Protein AF-A0A2V2Q6S4-F1 (afdb_monomer_lite)

pLDDT: mean 78.03, std 16.96, range [38.91, 96.31]

Structure (mmCIF, N/CA/C/O backbone):
data_AF-A0A2V2Q6S4-F1
#
_entry.id   AF-A0A2V2Q6S4-F1
#
loop_
_atom_site.group_PDB
_atom_site.id
_atom_site.type_symbol
_atom_site.label_atom_id
_atom_site.label_alt_id
_atom_site.label_comp_id
_atom_site.label_asym_id
_atom_site.label_entity_id
_atom_site.label_seq_id
_atom_site.pdbx_PDB_ins_code
_atom_site.Cartn_x
_atom_site.Cartn_y
_atom_site.Cartn_z
_atom_site.occupancy
_atom_site.B_iso_or_equiv
_atom_site.auth_seq_id
_atom_site.auth_comp_id
_atom_site.auth_asym_id
_atom_site.auth_atom_id
_atom_site.pdbx_PDB_model_num
ATOM 1 N N . MET A 1 1 ? -6.457 2.243 15.418 1.00 60.47 1 MET A N 1
ATOM 2 C CA . MET A 1 1 ? -5.699 3.198 14.556 1.00 60.47 1 MET A CA 1
ATOM 3 C C . MET A 1 1 ? -4.226 2.833 14.574 1.00 60.47 1 MET A C 1
ATOM 5 O O . MET A 1 1 ? -3.625 2.780 13.508 1.00 60.47 1 MET A O 1
ATOM 9 N N . ASP A 1 2 ? -3.679 2.510 15.747 1.00 70.81 2 ASP A N 1
ATOM 10 C CA . ASP A 1 2 ? -2.307 2.002 15.909 1.00 70.81 2 ASP A CA 1
ATOM 11 C C . ASP A 1 2 ? -2.047 0.700 15.126 1.00 70.81 2 ASP A C 1
ATOM 13 O O . ASP A 1 2 ? -0.921 0.438 14.712 1.00 70.81 2 ASP A O 1
ATOM 17 N N . ASP A 1 3 ? -3.106 -0.052 14.806 1.00 80.50 3 ASP A N 1
ATOM 18 C CA . ASP A 1 3 ? -3.071 -1.273 13.984 1.00 80.50 3 ASP A CA 1
ATOM 19 C C . ASP A 1 3 ? -2.525 -1.047 12.561 1.00 80.50 3 ASP A C 1
ATOM 21 O O . ASP A 1 3 ? -2.087 -1.992 11.910 1.00 80.50 3 ASP A O 1
ATOM 25 N N . TYR A 1 4 ? -2.514 0.203 12.081 1.00 88.19 4 TYR A N 1
ATOM 26 C CA . TYR A 1 4 ? -2.023 0.602 10.757 1.00 88.19 4 TYR A CA 1
ATOM 27 C C . TYR A 1 4 ? -0.775 1.501 10.828 1.00 88.19 4 TYR A C 1
ATOM 29 O O . TYR A 1 4 ? -0.495 2.269 9.908 1.00 88.19 4 TYR A O 1
ATOM 37 N N . ALA A 1 5 ? -0.015 1.445 11.925 1.00 80.94 5 ALA A N 1
ATOM 38 C CA . ALA A 1 5 ? 1.164 2.289 12.137 1.00 80.94 5 ALA A CA 1
ATOM 39 C C . ALA A 1 5 ? 2.461 1.758 11.487 1.00 80.94 5 ALA A C 1
ATOM 41 O O . ALA A 1 5 ? 3.526 2.329 11.699 1.00 80.94 5 ALA A O 1
ATOM 42 N N . GLY A 1 6 ? 2.401 0.667 10.716 1.00 79.50 6 GLY A N 1
ATOM 43 C CA . GLY A 1 6 ? 3.598 -0.028 10.236 1.00 79.50 6 GLY A CA 1
ATOM 44 C C . GLY A 1 6 ? 4.319 0.684 9.091 1.00 79.50 6 GLY A C 1
ATOM 45 O O . GLY A 1 6 ? 5.515 0.952 9.171 1.00 79.50 6 GLY A O 1
ATOM 46 N N . ARG A 1 7 ? 3.609 0.947 7.987 1.00 88.50 7 ARG A N 1
ATOM 47 C CA . ARG A 1 7 ? 4.194 1.503 6.752 1.00 88.50 7 ARG A CA 1
ATOM 48 C C . ARG A 1 7 ? 3.145 2.230 5.910 1.00 88.50 7 ARG A C 1
ATOM 50 O O . ARG A 1 7 ? 1.957 1.936 6.022 1.00 88.50 7 ARG A O 1
ATOM 57 N N . VAL A 1 8 ? 3.579 3.149 5.047 1.00 93.25 8 VAL A N 1
ATOM 58 C CA . VAL A 1 8 ? 2.693 3.894 4.134 1.00 93.25 8 VAL A CA 1
ATOM 59 C C . VAL A 1 8 ? 3.014 3.527 2.688 1.00 93.25 8 VAL A C 1
ATOM 61 O O . VAL A 1 8 ? 4.170 3.577 2.278 1.00 93.25 8 VAL A O 1
ATOM 64 N N . LEU A 1 9 ? 1.990 3.154 1.921 1.00 92.75 9 LEU A N 1
ATOM 65 C CA . LEU A 1 9 ? 2.071 2.864 0.492 1.00 92.75 9 LEU A CA 1
ATOM 66 C C . LEU A 1 9 ? 1.454 4.010 -0.315 1.00 92.75 9 LEU A C 1
ATOM 68 O O . LEU A 1 9 ? 0.341 4.450 -0.015 1.00 92.75 9 LEU A O 1
ATOM 72 N N . ALA A 1 10 ? 2.169 4.446 -1.359 1.00 94.56 10 ALA A N 1
ATOM 73 C CA . ALA A 1 10 ? 1.746 5.517 -2.266 1.00 94.56 10 ALA A CA 1
ATOM 74 C C . ALA A 1 10 ? 1.265 6.775 -1.516 1.00 94.56 10 ALA A C 1
ATOM 76 O O . ALA A 1 10 ? 0.243 7.360 -1.866 1.00 94.56 10 ALA A O 1
ATOM 77 N N . ASP A 1 11 ? 1.950 7.107 -0.416 1.00 95.00 11 ASP A N 1
ATOM 78 C CA . ASP A 1 11 ? 1.688 8.260 0.457 1.00 95.00 11 ASP A CA 1
ATOM 79 C C . ASP A 1 11 ? 0.272 8.345 1.063 1.00 95.00 11 ASP A C 1
ATOM 81 O O . ASP A 1 11 ? -0.085 9.339 1.695 1.00 95.00 11 ASP A O 1
ATOM 85 N N . ARG A 1 12 ? -0.543 7.292 0.917 1.00 95.06 12 ARG A N 1
ATOM 86 C CA . ARG A 1 12 ? -1.981 7.328 1.225 1.00 95.06 12 ARG A CA 1
ATOM 87 C C . ARG A 1 12 ? -2.469 6.123 2.013 1.00 95.06 12 ARG A C 1
ATOM 89 O O . ARG A 1 12 ? -3.273 6.274 2.930 1.00 95.06 12 ARG A O 1
ATOM 96 N N . TYR A 1 13 ? -1.997 4.930 1.679 1.00 95.75 13 TYR A N 1
ATOM 97 C CA . TYR A 1 13 ? -2.514 3.699 2.266 1.00 95.75 13 TYR A CA 1
ATOM 98 C C . TYR A 1 13 ? -1.639 3.278 3.437 1.00 95.75 13 TYR A C 1
ATOM 100 O O . TYR A 1 13 ? -0.487 2.879 3.256 1.00 95.75 13 TYR A O 1
ATOM 108 N N . ARG A 1 14 ? -2.177 3.371 4.650 1.00 95.12 14 ARG A N 1
ATOM 109 C CA . ARG A 1 14 ? -1.495 2.905 5.858 1.00 95.12 14 ARG A CA 1
ATOM 110 C C . ARG A 1 14 ? -1.694 1.406 6.010 1.00 95.12 14 ARG A C 1
ATOM 112 O O . ARG A 1 14 ? -2.822 0.923 6.036 1.00 95.12 14 ARG A O 1
ATOM 119 N N . LEU A 1 15 ? -0.594 0.678 6.091 1.00 92.44 15 LEU A N 1
ATOM 120 C CA . LEU A 1 15 ? -0.573 -0.775 6.171 1.00 92.44 15 LEU A CA 1
ATOM 121 C C . LEU A 1 15 ? -0.241 -1.219 7.599 1.00 92.44 15 LEU A C 1
ATOM 123 O O . LEU A 1 15 ? 0.499 -0.521 8.307 1.00 92.44 15 LEU A O 1
ATOM 127 N N . PRO A 1 16 ? -0.740 -2.393 8.017 1.00 91.25 16 PRO A N 1
ATOM 128 C CA . PRO A 1 16 ? -0.375 -2.965 9.296 1.00 91.25 16 PRO A CA 1
ATOM 129 C C . PRO A 1 16 ? 1.115 -3.293 9.336 1.00 91.25 16 PRO A C 1
ATOM 131 O O . PRO A 1 16 ? 1.790 -3.433 8.303 1.00 91.25 16 PRO A O 1
ATOM 134 N N . LEU A 1 17 ? 1.631 -3.424 10.555 1.00 87.19 17 LEU A N 1
ATOM 135 C CA . LEU A 1 17 ? 2.975 -3.936 10.763 1.00 87.19 17 LEU A CA 1
ATOM 136 C C . LEU A 1 17 ? 3.045 -5.367 1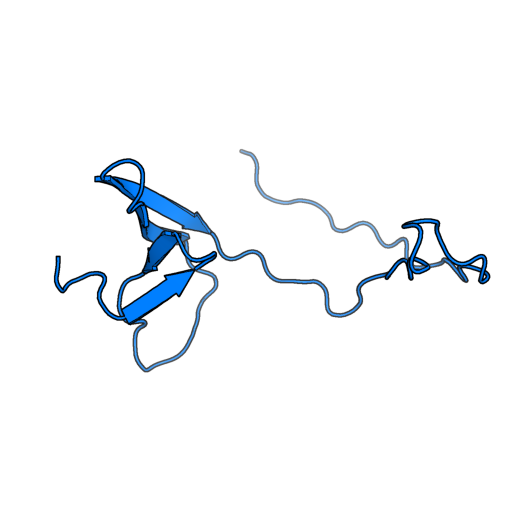0.192 1.00 87.19 17 LEU A C 1
ATOM 138 O O . LEU A 1 17 ? 2.212 -6.200 10.555 1.00 87.19 17 LEU A O 1
ATOM 142 N N . PRO A 1 18 ? 3.971 -5.659 9.263 1.00 79.19 18 PRO A N 1
ATOM 143 C CA . PRO A 1 18 ? 4.107 -7.003 8.723 1.00 79.19 18 PRO A CA 1
ATOM 144 C C . PRO A 1 18 ? 4.610 -7.969 9.810 1.00 79.19 18 PRO A C 1
ATOM 146 O O . PRO A 1 18 ? 5.364 -7.545 10.692 1.00 79.19 18 PRO A O 1
ATOM 149 N N . PRO A 1 19 ? 4.224 -9.257 9.755 1.00 77.12 19 PRO A N 1
ATOM 150 C CA . PRO A 1 19 ? 4.798 -10.276 10.628 1.00 77.12 19 PRO A CA 1
ATOM 151 C C . PRO A 1 19 ? 6.314 -10.398 10.402 1.00 77.12 19 PRO A C 1
ATOM 153 O O . PRO A 1 19 ? 6.821 -10.112 9.316 1.00 77.12 19 PRO A O 1
ATOM 156 N N . SER A 1 20 ? 7.043 -10.823 11.435 1.00 75.38 20 SER A N 1
ATOM 157 C CA . SER A 1 20 ? 8.512 -10.905 11.436 1.00 75.38 20 SER A CA 1
ATOM 158 C C . SER A 1 20 ? 9.089 -11.937 10.463 1.00 75.38 20 SER A C 1
ATOM 160 O O . SER A 1 20 ? 10.249 -11.819 10.073 1.00 75.38 20 SER A O 1
ATOM 162 N N . ASP A 1 21 ? 8.288 -12.918 10.045 1.00 67.75 21 ASP A N 1
ATOM 163 C CA . ASP A 1 21 ? 8.786 -14.166 9.452 1.00 67.75 21 ASP A CA 1
ATOM 164 C C . ASP A 1 21 ? 8.746 -14.169 7.909 1.00 67.75 21 ASP A C 1
ATOM 166 O O . ASP A 1 21 ? 8.924 -15.204 7.271 1.00 67.75 21 ASP A O 1
ATOM 170 N N . GLY A 1 22 ? 8.582 -12.994 7.294 1.00 59.78 22 GLY A N 1
ATOM 171 C CA . GLY A 1 22 ? 8.690 -12.796 5.846 1.00 59.78 22 GLY A CA 1
ATOM 172 C C . GLY A 1 22 ? 7.367 -12.485 5.143 1.00 59.78 22 GLY A C 1
ATOM 173 O O . GLY A 1 22 ? 6.278 -12.611 5.699 1.00 59.78 22 GLY A O 1
ATOM 174 N N . TYR A 1 23 ? 7.482 -12.017 3.899 1.00 60.09 23 TYR A N 1
ATOM 175 C CA . TYR A 1 23 ? 6.356 -11.589 3.071 1.00 60.09 23 TYR A CA 1
ATOM 176 C C . TYR A 1 23 ? 5.878 -12.746 2.194 1.00 60.09 23 TYR A C 1
ATOM 178 O O . TYR A 1 23 ? 6.449 -13.009 1.136 1.00 60.09 23 TYR A O 1
ATOM 186 N N . GLU A 1 24 ? 4.815 -13.424 2.613 1.00 63.62 24 GLU A N 1
ATOM 187 C CA . GLU A 1 24 ? 4.013 -14.198 1.668 1.00 63.62 24 GLU A CA 1
ATOM 188 C C . GLU A 1 24 ? 3.255 -13.240 0.734 1.00 63.62 24 GLU A C 1
ATOM 190 O O . GLU A 1 24 ? 2.962 -12.100 1.106 1.00 63.62 24 GLU A O 1
ATOM 195 N N . LEU A 1 25 ? 2.941 -13.681 -0.491 1.00 63.09 25 LEU A N 1
ATOM 196 C CA . LEU A 1 25 ? 2.082 -12.922 -1.405 1.00 63.09 25 LEU A CA 1
ATOM 197 C C . LEU A 1 25 ? 0.668 -12.878 -0.825 1.00 63.09 25 LEU A C 1
ATOM 199 O O . LEU A 1 25 ? -0.157 -13.753 -1.079 1.00 63.09 25 LEU A O 1
ATOM 203 N N . VAL A 1 26 ? 0.417 -11.858 -0.011 1.00 70.81 26 VAL A N 1
ATOM 204 C CA . VAL A 1 26 ? -0.811 -11.724 0.763 1.00 70.81 26 VAL A CA 1
ATOM 205 C C . VAL A 1 26 ? -1.674 -10.587 0.246 1.00 70.81 26 VAL A C 1
ATOM 207 O O . VAL A 1 26 ? -1.208 -9.501 -0.115 1.00 70.81 26 VAL A O 1
ATOM 210 N N . GLU A 1 27 ? -2.973 -10.843 0.260 1.00 86.62 27 GLU A N 1
ATOM 211 C CA . GLU A 1 27 ? -3.961 -9.784 0.342 1.00 86.62 27 GLU A CA 1
ATOM 212 C C . GLU A 1 27 ? -3.962 -9.243 1.777 1.00 86.62 27 GLU A C 1
ATOM 214 O O . GLU A 1 27 ? -3.937 -9.997 2.750 1.00 86.62 27 GLU A O 1
ATOM 219 N N . THR A 1 28 ? -3.904 -7.925 1.928 1.00 87.69 28 THR A N 1
ATOM 220 C CA . THR A 1 28 ? -3.750 -7.259 3.223 1.00 87.69 28 THR A CA 1
ATOM 221 C C . THR A 1 28 ? -4.684 -6.067 3.306 1.00 87.69 28 THR A C 1
ATOM 223 O O . THR A 1 28 ? -4.844 -5.312 2.349 1.00 87.69 28 THR A O 1
ATOM 226 N N . ARG A 1 29 ? -5.282 -5.878 4.480 1.00 92.44 29 ARG A N 1
ATOM 227 C CA . ARG A 1 29 ? -6.083 -4.693 4.787 1.00 92.44 29 ARG A CA 1
ATOM 228 C C . ARG A 1 29 ? -5.192 -3.463 4.907 1.00 92.44 29 ARG A C 1
ATOM 230 O O . ARG A 1 29 ? -4.089 -3.538 5.444 1.00 92.44 29 ARG A O 1
ATOM 237 N N . ALA A 1 30 ? -5.687 -2.329 4.440 1.00 94.31 30 ALA A N 1
ATOM 238 C CA . ALA A 1 30 ? -5.044 -1.033 4.569 1.00 94.31 30 ALA A CA 1
ATOM 239 C C . ALA A 1 30 ? -6.079 0.026 4.941 1.00 94.31 30 ALA A C 1
ATOM 241 O O . ALA A 1 30 ? -7.243 -0.077 4.563 1.00 94.31 30 ALA A O 1
ATOM 242 N N . PHE A 1 31 ? -5.644 1.074 5.627 1.00 96.06 31 PHE A N 1
ATOM 243 C CA . PHE A 1 31 ? -6.472 2.243 5.884 1.00 96.06 31 PHE A CA 1
ATOM 244 C C . PHE A 1 31 ? -6.178 3.333 4.850 1.00 96.06 31 PHE A C 1
ATOM 246 O O . PHE A 1 31 ? -5.044 3.808 4.741 1.00 96.06 31 PHE A O 1
ATOM 253 N N . ASP A 1 32 ? -7.194 3.733 4.091 1.00 96.25 32 ASP A N 1
ATOM 254 C CA . ASP A 1 32 ? -7.121 4.856 3.161 1.00 96.25 32 ASP A CA 1
ATOM 255 C C . ASP A 1 32 ? -7.342 6.176 3.913 1.00 96.25 32 ASP A C 1
ATOM 257 O O . ASP A 1 32 ? -8.448 6.481 4.359 1.00 96.25 32 ASP A O 1
ATOM 261 N N . THR A 1 33 ? -6.292 6.991 4.026 1.00 95.19 33 THR A N 1
ATOM 262 C CA . THR A 1 33 ? -6.336 8.263 4.765 1.00 95.19 33 THR A CA 1
ATOM 263 C C . THR A 1 33 ? -7.176 9.347 4.098 1.00 95.19 33 THR A C 1
ATOM 265 O O . THR A 1 33 ? -7.601 10.275 4.781 1.00 95.19 33 THR A O 1
ATOM 268 N N . TYR A 1 34 ? -7.433 9.247 2.792 1.00 95.69 34 TYR A N 1
ATOM 269 C CA . TYR A 1 34 ? -8.248 10.229 2.080 1.00 95.69 34 TYR A CA 1
ATOM 270 C C . TYR A 1 34 ? -9.743 9.988 2.310 1.00 95.69 34 TYR A C 1
ATOM 272 O O . TYR A 1 34 ? -10.489 10.933 2.546 1.00 95.69 34 TYR A O 1
ATOM 280 N N . SER A 1 35 ? -10.185 8.727 2.245 1.00 95.75 35 SER A N 1
ATOM 281 C CA . SER A 1 35 ? -11.598 8.365 2.430 1.00 95.75 35 SER A CA 1
ATOM 282 C C . SER A 1 35 ? -11.964 8.017 3.876 1.00 95.75 35 SER A C 1
ATOM 284 O O . SER A 1 35 ? -13.143 8.044 4.225 1.00 95.75 35 SER A O 1
ATOM 286 N N . GLY A 1 36 ? -10.980 7.682 4.715 1.00 95.31 36 GLY A N 1
ATOM 287 C CA . GLY A 1 36 ? -11.195 7.216 6.084 1.00 95.31 36 GLY A CA 1
ATOM 288 C C . GLY A 1 36 ? -11.717 5.778 6.181 1.00 95.31 36 GLY A C 1
ATOM 289 O O . GLY A 1 36 ? -12.298 5.421 7.205 1.00 95.31 36 GLY A O 1
ATOM 290 N N . GLN A 1 37 ? -11.558 4.970 5.128 1.00 96.12 37 GLN A N 1
ATOM 291 C CA . GLN A 1 37 ? -12.104 3.611 5.037 1.00 96.12 37 GLN A CA 1
ATOM 292 C C . GLN A 1 37 ? -11.014 2.536 5.010 1.00 96.12 37 GLN A C 1
ATOM 294 O O . GLN A 1 37 ? -9.867 2.784 4.634 1.00 96.12 37 GLN A O 1
ATOM 299 N N . GLU A 1 38 ? -11.398 1.316 5.385 1.00 95.81 38 GLU A N 1
ATOM 300 C CA . GLU A 1 38 ? -10.567 0.125 5.219 1.00 95.81 38 GLU A CA 1
ATOM 301 C C . GLU A 1 38 ? -10.724 -0.431 3.798 1.00 95.81 38 GLU A C 1
ATOM 303 O O . GLU A 1 38 ? -11.837 -0.603 3.301 1.00 95.81 38 GLU A O 1
ATOM 308 N N . VAL A 1 39 ? -9.598 -0.704 3.144 1.00 96.31 39 VAL A N 1
ATOM 309 C CA . VAL A 1 39 ? -9.509 -1.230 1.778 1.00 96.31 39 VAL A CA 1
ATOM 310 C C . VAL A 1 39 ? -8.623 -2.473 1.746 1.00 96.31 39 VAL A C 1
ATOM 312 O O . VAL A 1 39 ? -7.846 -2.718 2.669 1.00 96.31 39 VAL A O 1
ATOM 315 N N . LEU A 1 40 ? -8.707 -3.255 0.671 1.00 94.62 40 LEU A N 1
ATOM 316 C CA . LEU A 1 40 ? -7.839 -4.413 0.449 1.00 94.62 40 LEU A CA 1
ATOM 317 C C . LEU A 1 40 ? -6.750 -4.074 -0.571 1.00 94.62 40 LEU A C 1
ATOM 319 O O . LEU A 1 40 ? -7.011 -3.489 -1.621 1.00 94.62 40 LEU A O 1
ATOM 323 N N . VAL A 1 41 ? -5.515 -4.443 -0.242 1.00 91.25 41 VAL A N 1
ATOM 324 C CA . VAL A 1 41 ? -4.324 -4.281 -1.076 1.00 91.25 41 VAL A CA 1
ATOM 325 C C . VAL A 1 41 ? -3.773 -5.662 -1.383 1.00 91.25 41 VAL A C 1
ATOM 327 O O . VAL A 1 41 ? -3.487 -6.442 -0.476 1.00 91.25 41 VAL A O 1
ATOM 330 N N . ARG A 1 42 ? -3.570 -5.948 -2.668 1.00 90.56 42 ARG A N 1
ATOM 331 C CA . ARG A 1 42 ? -2.948 -7.187 -3.130 1.00 90.56 42 ARG A CA 1
ATOM 332 C C . ARG A 1 42 ? -1.546 -6.907 -3.642 1.00 90.56 42 ARG A C 1
ATOM 334 O O . ARG A 1 42 ? -1.359 -6.049 -4.503 1.00 90.56 42 ARG A O 1
ATOM 341 N N . GLN A 1 43 ? -0.576 -7.661 -3.143 1.00 86.62 43 GLN A N 1
ATOM 342 C CA . GLN A 1 43 ? 0.770 -7.643 -3.699 1.00 86.62 43 GLN A CA 1
ATOM 343 C C . GLN A 1 43 ? 0.790 -8.430 -5.009 1.00 86.62 43 GLN A C 1
ATOM 345 O O . GLN A 1 43 ? 0.370 -9.585 -5.055 1.00 86.62 43 GLN A O 1
ATOM 350 N N . VAL A 1 44 ? 1.260 -7.791 -6.079 1.00 88.38 44 VAL A N 1
ATOM 351 C CA . VAL A 1 44 ? 1.443 -8.438 -7.380 1.00 88.38 44 VAL A CA 1
ATOM 352 C C . VAL A 1 44 ? 2.938 -8.680 -7.562 1.00 88.38 44 VAL A C 1
ATOM 354 O O . VAL A 1 44 ? 3.696 -7.706 -7.551 1.00 88.38 44 VAL A O 1
ATOM 357 N N . PRO A 1 45 ? 3.382 -9.941 -7.697 1.00 85.38 45 PRO A N 1
ATOM 358 C CA . PRO A 1 45 ? 4.784 -10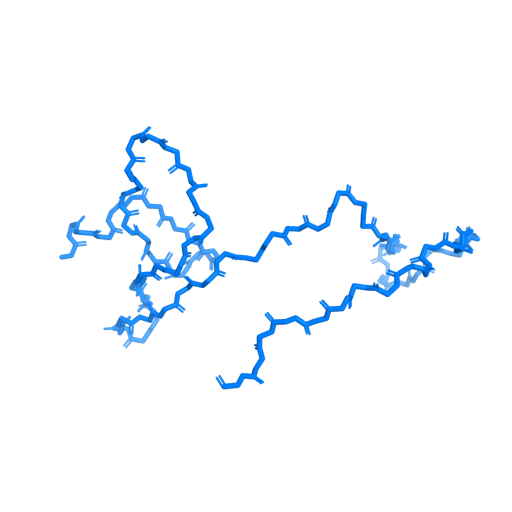.224 -7.945 1.00 85.38 45 PRO A CA 1
ATOM 359 C C . PRO A 1 45 ? 5.185 -9.615 -9.285 1.00 85.38 45 PRO A C 1
ATOM 361 O O . PRO A 1 45 ? 4.508 -9.806 -10.300 1.00 85.38 45 PRO A O 1
ATOM 364 N N . LEU A 1 46 ? 6.283 -8.866 -9.278 1.00 87.81 46 LEU A N 1
ATOM 365 C CA . LEU A 1 46 ? 6.849 -8.351 -10.512 1.00 87.81 46 LEU A CA 1
ATOM 366 C C . LEU A 1 46 ? 7.589 -9.474 -11.247 1.00 87.81 46 LEU A C 1
ATOM 368 O O . LEU A 1 46 ? 8.217 -10.314 -10.596 1.00 87.81 46 LEU A O 1
ATOM 372 N N . PRO A 1 47 ? 7.540 -9.494 -12.589 1.00 89.81 47 PRO A N 1
ATOM 373 C CA . PRO A 1 47 ? 8.397 -10.370 -13.369 1.00 89.81 47 PRO A CA 1
ATOM 374 C C . PRO A 1 47 ? 9.873 -10.077 -13.092 1.00 89.81 47 PRO A C 1
ATOM 376 O O . PRO A 1 47 ? 10.255 -8.939 -12.825 1.00 89.81 47 PRO A O 1
ATOM 379 N N . GLU A 1 48 ? 10.711 -11.100 -13.244 1.00 90.81 48 GLU A N 1
ATOM 380 C CA . GLU A 1 48 ? 12.170 -10.976 -13.122 1.00 90.81 48 GLU A CA 1
ATOM 381 C C . GLU A 1 48 ? 12.762 -10.001 -14.151 1.00 90.81 48 GLU A C 1
ATOM 383 O O . GLU A 1 48 ? 13.776 -9.355 -13.896 1.00 90.81 48 GLU A O 1
ATOM 388 N N . ILE A 1 49 ? 12.128 -9.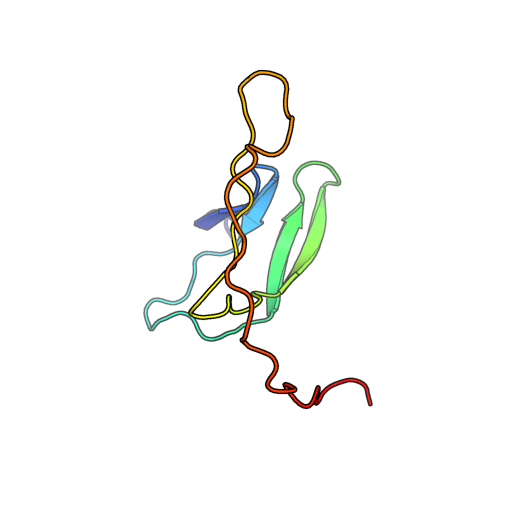902 -15.322 1.00 92.12 49 ILE A N 1
ATOM 389 C CA . ILE A 1 49 ? 12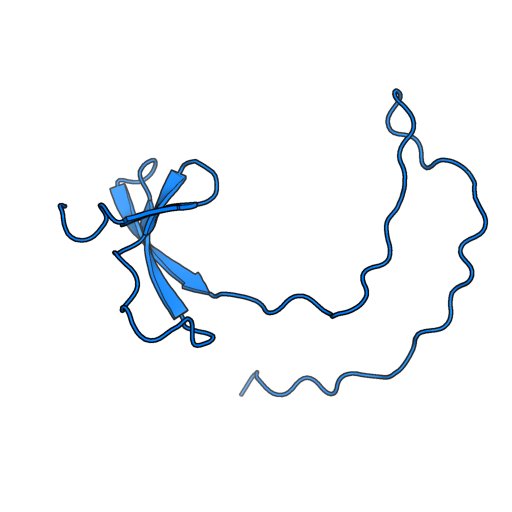.562 -9.069 -16.441 1.00 92.12 49 ILE A CA 1
ATOM 390 C C . ILE A 1 49 ? 11.395 -8.171 -16.840 1.00 92.12 49 ILE A C 1
ATOM 392 O O . ILE A 1 49 ? 10.300 -8.659 -17.125 1.00 92.12 49 ILE A O 1
ATOM 396 N N . VAL A 1 50 ? 11.643 -6.864 -16.883 1.00 90.00 50 VAL A N 1
ATOM 397 C CA . VAL A 1 50 ? 10.670 -5.848 -17.296 1.00 90.00 50 VAL A CA 1
ATOM 398 C C . VAL A 1 50 ? 11.290 -5.023 -18.422 1.00 90.00 50 VAL A C 1
ATOM 400 O O . VAL A 1 50 ? 12.406 -4.526 -18.275 1.00 90.00 50 VAL A O 1
ATOM 403 N N . ASP A 1 51 ? 10.577 -4.888 -19.543 1.00 88.00 51 ASP A N 1
ATOM 404 C CA . ASP A 1 51 ? 10.955 -3.961 -20.613 1.00 88.00 51 ASP A CA 1
ATOM 405 C C . ASP A 1 51 ? 10.720 -2.517 -20.140 1.00 88.00 51 ASP A C 1
ATOM 407 O O . ASP A 1 51 ? 9.683 -2.215 -19.547 1.00 88.00 51 ASP A O 1
ATOM 411 N N . ALA A 1 52 ? 11.669 -1.618 -20.405 1.00 86.00 52 ALA A N 1
ATOM 412 C CA . ALA A 1 52 ? 11.574 -0.215 -20.012 1.00 86.00 52 ALA A CA 1
ATOM 413 C C . ALA A 1 52 ? 11.680 0.707 -21.230 1.00 86.00 52 ALA A C 1
ATOM 415 O O . ALA A 1 52 ? 12.620 0.610 -22.020 1.00 86.00 52 ALA A O 1
ATOM 416 N N . GLU A 1 53 ? 10.737 1.640 -21.347 1.00 86.50 53 GLU A N 1
ATOM 417 C CA . GLU A 1 53 ? 10.852 2.774 -22.259 1.00 86.50 53 GLU A CA 1
ATOM 418 C C . GLU A 1 53 ? 11.627 3.896 -21.563 1.00 86.50 53 GLU A C 1
ATOM 420 O O . GLU A 1 53 ? 11.298 4.297 -20.445 1.00 86.50 53 GLU A O 1
ATOM 425 N N . VAL A 1 54 ? 12.671 4.406 -22.217 1.00 84.06 54 VAL A N 1
ATOM 426 C CA . VAL A 1 54 ? 13.399 5.583 -21.735 1.00 84.06 54 VAL A CA 1
ATOM 427 C C . VAL A 1 54 ? 12.793 6.804 -22.406 1.00 84.06 54 VAL A C 1
ATOM 429 O O . VAL A 1 54 ? 12.818 6.912 -23.632 1.00 84.06 54 VAL A O 1
ATOM 432 N N . LEU A 1 55 ? 12.239 7.709 -21.606 1.00 86.19 55 LEU A N 1
ATOM 433 C CA . LEU A 1 55 ? 11.707 8.978 -22.087 1.00 86.19 55 LEU A CA 1
ATOM 434 C C . LEU A 1 55 ? 12.797 10.054 -22.048 1.00 86.19 55 LEU A C 1
ATOM 436 O O . LEU A 1 55 ? 13.611 10.101 -21.124 1.00 86.19 55 LEU A O 1
ATOM 440 N N . ASP A 1 56 ? 12.810 10.910 -23.061 1.00 85.25 56 ASP A N 1
ATOM 441 C CA . ASP A 1 56 ? 13.596 12.139 -23.082 1.00 85.25 56 ASP A CA 1
ATOM 442 C C . ASP A 1 56 ? 12.947 13.207 -22.159 1.00 85.25 56 ASP A C 1
ATOM 444 O O . ASP A 1 56 ? 11.844 12.988 -21.645 1.00 85.25 56 ASP A O 1
ATOM 448 N N . PRO A 1 57 ? 13.606 14.348 -21.869 1.00 86.19 57 PRO A N 1
ATOM 449 C CA . PRO A 1 57 ? 13.051 15.361 -20.962 1.00 86.19 57 PRO A CA 1
ATOM 450 C C . PRO A 1 57 ? 11.738 15.992 -21.454 1.00 86.19 57 PRO A C 1
ATOM 452 O O . PRO A 1 57 ? 11.024 16.585 -20.648 1.00 86.19 57 PRO A O 1
ATOM 455 N N . ASP A 1 58 ? 11.395 15.829 -22.734 1.00 89.19 58 ASP A N 1
ATOM 456 C CA . ASP A 1 58 ? 10.127 16.267 -23.322 1.00 89.19 58 ASP A CA 1
ATOM 457 C C . ASP A 1 58 ? 9.059 15.153 -23.293 1.00 89.19 58 ASP A C 1
ATOM 459 O O . ASP A 1 58 ? 7.965 15.309 -23.844 1.00 89.19 58 ASP A O 1
ATOM 463 N N . GLY A 1 59 ? 9.361 14.019 -22.651 1.00 81.44 59 GLY A N 1
ATOM 464 C CA . GLY A 1 59 ? 8.459 12.885 -22.488 1.00 81.44 59 GLY A CA 1
ATOM 465 C C . GLY A 1 59 ? 8.290 12.039 -23.748 1.00 81.44 59 GLY A C 1
ATOM 466 O O . GLY A 1 59 ? 7.318 11.288 -23.844 1.00 81.44 59 GLY A O 1
ATOM 467 N N . ARG A 1 60 ? 9.187 12.149 -24.735 1.00 80.81 60 ARG A N 1
ATOM 468 C CA . ARG A 1 60 ? 9.150 11.316 -25.943 1.00 80.81 60 ARG A CA 1
ATOM 469 C C . ARG A 1 60 ? 10.014 10.080 -25.759 1.00 80.81 60 ARG A C 1
ATOM 471 O O . ARG A 1 60 ? 11.095 10.143 -25.181 1.00 80.81 60 ARG A O 1
ATOM 478 N N . ALA A 1 61 ? 9.555 8.954 -26.298 1.00 75.50 61 ALA A N 1
ATOM 479 C CA . ALA A 1 61 ? 10.341 7.728 -26.311 1.00 75.50 61 ALA A CA 1
ATOM 480 C C . ALA A 1 61 ? 11.674 7.963 -27.038 1.00 75.50 61 ALA A C 1
ATOM 482 O O . ALA A 1 61 ? 11.700 8.306 -28.225 1.00 75.50 61 ALA A O 1
ATOM 483 N N . ALA A 1 62 ? 12.783 7.768 -26.327 1.00 69.62 62 ALA A N 1
ATOM 484 C CA . ALA A 1 62 ? 14.114 7.822 -26.899 1.00 69.62 62 ALA A CA 1
ATOM 485 C C . ALA A 1 62 ? 14.255 6.663 -27.898 1.00 69.62 62 ALA A C 1
ATOM 487 O O . ALA A 1 62 ? 14.169 5.489 -27.538 1.00 69.62 62 ALA A O 1
ATOM 488 N N . GLY A 1 63 ? 14.426 6.987 -29.181 1.00 64.25 63 GLY A N 1
ATOM 489 C CA . GLY A 1 63 ? 14.494 6.004 -30.262 1.00 64.2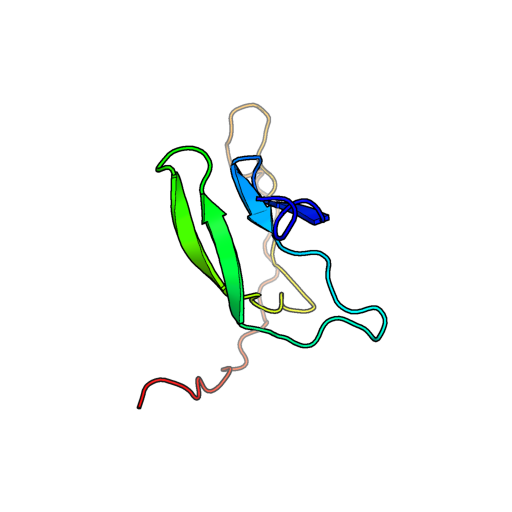5 63 GLY A CA 1
ATOM 490 C C . GLY A 1 63 ? 15.729 5.103 -30.162 1.00 64.25 63 GLY A C 1
ATOM 491 O O . GLY A 1 63 ? 16.767 5.407 -30.744 1.00 64.25 63 GLY A O 1
ATOM 492 N N . GLY A 1 64 ? 15.610 3.971 -29.466 1.00 58.00 64 GLY A N 1
ATOM 493 C CA . GLY A 1 64 ? 16.638 2.935 -29.357 1.00 58.00 64 GLY A CA 1
ATOM 494 C C . GLY A 1 64 ? 16.026 1.544 -29.517 1.00 58.00 64 GLY A C 1
ATOM 495 O O . GLY A 1 64 ? 15.127 1.171 -28.776 1.00 5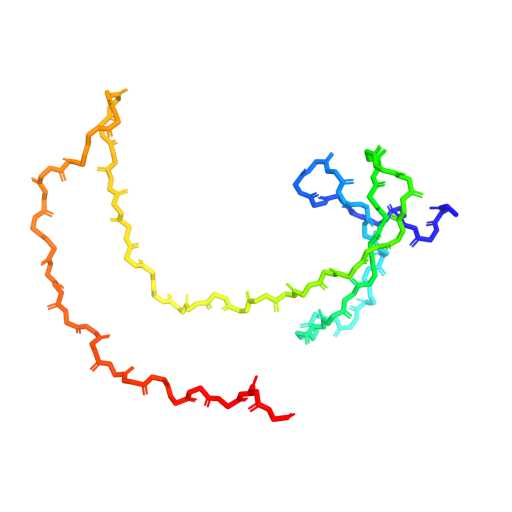8.00 64 GLY A O 1
ATOM 496 N N . ARG A 1 65 ? 16.484 0.795 -30.529 1.00 54.97 65 ARG A N 1
ATOM 497 C CA . ARG A 1 65 ? 15.944 -0.498 -30.997 1.00 54.97 65 ARG A CA 1
ATOM 498 C C . ARG A 1 65 ? 15.575 -1.465 -29.858 1.00 54.97 65 ARG A C 1
ATOM 500 O O . ARG A 1 65 ? 16.453 -2.066 -29.248 1.00 54.97 65 ARG A O 1
ATOM 507 N N . ALA A 1 66 ? 14.274 -1.694 -29.686 1.00 57.62 66 ALA A N 1
ATOM 508 C CA . ALA A 1 66 ? 13.717 -2.782 -28.893 1.00 57.62 66 ALA A CA 1
ATOM 509 C C . ALA A 1 66 ? 14.052 -4.134 -29.546 1.00 57.62 66 ALA A C 1
ATOM 511 O O . ALA A 1 66 ? 13.443 -4.536 -30.541 1.00 57.62 66 ALA A O 1
ATOM 512 N N . THR A 1 67 ? 15.033 -4.858 -29.010 1.00 53.78 67 THR A N 1
ATOM 513 C CA . THR A 1 67 ? 15.264 -6.262 -29.371 1.00 53.78 67 THR A CA 1
ATOM 514 C C . THR A 1 67 ? 14.272 -7.133 -28.611 1.00 53.78 67 THR A C 1
ATOM 516 O O . THR A 1 67 ? 14.606 -7.774 -27.619 1.00 53.78 67 THR A O 1
ATOM 519 N N . GLY A 1 68 ? 13.021 -7.125 -29.066 1.00 58.62 68 GLY A N 1
ATOM 520 C CA . GLY A 1 68 ? 11.971 -7.977 -28.529 1.00 58.62 68 GLY A CA 1
ATOM 521 C C . GLY A 1 68 ? 12.179 -9.439 -28.918 1.00 58.62 68 GLY A C 1
ATOM 522 O O . GLY A 1 68 ? 12.199 -9.764 -30.103 1.00 58.62 68 GLY A O 1
ATOM 523 N N . ARG A 1 69 ? 12.254 -10.330 -27.922 1.00 55.78 69 ARG A N 1
ATOM 524 C CA . ARG A 1 69 ? 11.634 -11.665 -27.990 1.00 55.78 69 ARG A CA 1
ATOM 525 C C . ARG A 1 69 ? 11.550 -12.314 -26.606 1.00 55.78 69 ARG A C 1
ATOM 527 O O . ARG A 1 69 ? 12.374 -13.153 -26.264 1.00 55.78 69 ARG A O 1
ATOM 534 N N . ALA A 1 70 ? 10.481 -12.034 -25.868 1.00 50.72 70 ALA A N 1
ATOM 535 C CA . ALA A 1 70 ? 10.063 -12.883 -24.751 1.00 50.72 70 ALA A CA 1
ATOM 536 C C . ALA A 1 70 ? 8.550 -13.144 -24.792 1.00 50.72 70 ALA A C 1
ATOM 538 O O . ALA A 1 70 ? 7.814 -12.867 -23.855 1.00 50.72 70 ALA A O 1
ATOM 539 N N . VAL A 1 71 ? 8.069 -13.727 -25.896 1.00 54.50 71 VAL A N 1
ATOM 540 C CA . VAL A 1 71 ? 6.770 -14.413 -25.885 1.00 54.50 71 VAL A CA 1
ATOM 541 C C . VAL A 1 71 ? 6.994 -15.830 -25.359 1.00 54.50 71 VAL A C 1
ATOM 543 O O . VAL A 1 71 ? 7.336 -16.737 -26.120 1.00 54.50 71 VAL A O 1
ATOM 546 N N . ARG A 1 72 ? 6.750 -16.048 -24.067 1.00 52.00 72 ARG A N 1
ATOM 547 C CA . ARG A 1 72 ? 6.172 -17.314 -23.603 1.00 52.00 72 ARG A CA 1
ATOM 548 C C . ARG A 1 72 ? 4.946 -17.005 -22.757 1.00 52.00 72 ARG A C 1
ATOM 550 O O . ARG A 1 72 ? 5.019 -16.294 -21.767 1.00 52.00 72 ARG A O 1
ATOM 557 N N . ARG A 1 73 ? 3.817 -17.532 -23.230 1.00 56.50 73 ARG A N 1
ATOM 558 C CA . ARG A 1 73 ? 2.482 -17.441 -22.639 1.00 56.50 73 ARG A CA 1
ATOM 559 C C . ARG A 1 73 ? 2.530 -17.903 -21.181 1.00 56.50 73 ARG A C 1
ATOM 561 O O . ARG A 1 73 ? 2.760 -19.084 -20.938 1.00 56.50 73 ARG A O 1
ATOM 568 N N . SER A 1 74 ? 2.303 -16.979 -20.252 1.00 49.84 74 SER A N 1
ATOM 569 C CA . SER A 1 74 ? 1.880 -17.319 -18.896 1.00 49.84 74 SER A CA 1
ATOM 570 C C . SER A 1 74 ? 0.409 -17.719 -18.982 1.00 49.84 74 SER A C 1
ATOM 572 O O . SER A 1 74 ? -0.427 -16.920 -19.406 1.00 49.84 74 SER A O 1
ATOM 574 N N . THR A 1 75 ? 0.106 -18.983 -18.708 1.00 50.81 75 THR A N 1
ATOM 575 C CA . THR A 1 75 ? -1.272 -19.460 -18.594 1.00 50.81 75 THR A CA 1
ATOM 576 C C . THR A 1 75 ? -1.844 -18.865 -17.316 1.00 50.81 75 THR A C 1
ATOM 578 O O . THR A 1 75 ? -1.432 -19.266 -16.235 1.00 50.81 75 THR A O 1
ATOM 581 N N . ASP A 1 76 ? -2.745 -17.897 -17.463 1.00 41.09 76 ASP A N 1
ATOM 582 C CA . ASP A 1 76 ? -3.535 -17.287 -16.392 1.00 41.09 76 ASP A CA 1
ATOM 583 C C . ASP A 1 76 ? -4.378 -18.351 -15.666 1.00 41.09 76 ASP A C 1
ATOM 585 O O . ASP A 1 76 ? -5.237 -18.976 -16.301 1.00 41.09 76 ASP A O 1
ATOM 589 N N . PRO A 1 77 ? -4.162 -18.585 -14.357 1.00 51.78 77 PRO A N 1
ATOM 590 C CA . PRO A 1 77 ? -5.045 -19.392 -13.551 1.00 51.78 77 PRO A CA 1
ATOM 591 C C . PRO A 1 77 ? -5.542 -18.560 -12.364 1.00 51.78 77 PRO A C 1
ATOM 593 O O . PRO A 1 77 ? -5.031 -18.739 -11.266 1.00 51.78 77 PRO A O 1
ATOM 596 N N . ALA A 1 78 ? -6.505 -17.653 -12.550 1.00 42.00 78 ALA A N 1
ATOM 597 C CA . ALA A 1 78 ? -7.542 -17.396 -11.537 1.00 42.00 78 ALA A CA 1
ATOM 598 C C . ALA A 1 78 ? -8.557 -16.331 -11.978 1.00 42.00 78 ALA A C 1
ATOM 600 O O . ALA A 1 78 ? -8.527 -15.192 -11.515 1.00 42.00 78 ALA A O 1
ATOM 601 N N . VAL A 1 79 ? -9.549 -16.755 -12.761 1.00 43.72 79 VAL A N 1
ATOM 602 C CA . VAL A 1 79 ? -10.933 -16.316 -12.543 1.00 43.72 79 VAL A CA 1
ATOM 603 C C . VAL A 1 79 ? -11.822 -17.549 -12.695 1.00 43.72 79 VAL A C 1
ATOM 605 O O . VAL A 1 79 ? -12.082 -18.008 -13.808 1.00 43.72 79 VAL A O 1
ATOM 608 N N . ARG A 1 80 ? -12.251 -18.124 -11.573 1.00 38.91 80 ARG A N 1
ATOM 609 C CA . ARG A 1 80 ? -13.442 -18.968 -11.512 1.00 38.91 80 ARG A CA 1
ATOM 610 C C . ARG A 1 80 ? -14.172 -18.710 -10.209 1.00 38.91 80 ARG A C 1
ATOM 612 O O . ARG A 1 80 ? -13.471 -18.585 -9.183 1.00 38.91 80 ARG A O 1
#

Foldseek 3Di:
DQQQVQDDDPNFWRFGNDDPPDDDQDWGWTQGNVVRDIDIDGDDDDDPDDDDFDADPVRDGDDDDDPDDDDDDDDDPDDD

Secondary structure (DSSP, 8-state):
-GGG-SEEETTTEEEPPPPTT---S-EEEEEETTTTEEEEEE--PPPS----PPBPTTS-B-------------------

Sequence (80 aa):
MDDYAGRVLADRYRLPLPPSDGYELVETRAFDTYSGQEVLVRQVPLPEIVDAEVLDPDGRAAGGRATGRAVRRSTDPAVR

Radius of gyration: 18.58 Å; chains: 1; bounding box: 30×36×47 Å